Protein AF-A0A932UPI5-F1 (afdb_monomer_lite)

Structure (mmCIF, N/CA/C/O backbone):
data_AF-A0A932UPI5-F1
#
_entry.id   AF-A0A932UPI5-F1
#
loop_
_atom_site.group_PDB
_atom_site.id
_atom_site.type_symbol
_atom_site.label_atom_id
_atom_site.label_alt_id
_atom_site.label_comp_id
_atom_site.label_asym_id
_atom_site.label_entity_id
_atom_site.label_seq_id
_atom_site.pdbx_PDB_ins_code
_atom_site.Cartn_x
_atom_site.Cartn_y
_atom_site.Cartn_z
_atom_site.occupancy
_atom_site.B_iso_or_equiv
_atom_site.auth_seq_id
_atom_site.auth_comp_id
_atom_site.auth_asym_id
_atom_site.auth_atom_id
_atom_site.pdbx_PDB_model_num
ATOM 1 N N . MET A 1 1 ? 43.547 30.093 -29.180 1.00 57.16 1 MET A N 1
ATOM 2 C CA . MET A 1 1 ? 42.642 29.447 -28.207 1.00 57.16 1 MET A CA 1
ATOM 3 C C . MET A 1 1 ? 41.810 28.415 -28.951 1.00 57.16 1 MET A C 1
ATOM 5 O O . MET A 1 1 ? 40.766 28.801 -29.434 1.00 57.16 1 MET A O 1
ATOM 9 N N . THR A 1 2 ? 42.239 27.157 -29.087 1.00 64.19 2 THR A N 1
ATOM 10 C CA . THR A 1 2 ? 41.361 26.080 -29.605 1.00 64.19 2 THR A CA 1
ATOM 11 C C . THR A 1 2 ? 41.933 24.694 -29.262 1.00 64.19 2 THR A C 1
ATOM 13 O O . THR A 1 2 ? 42.370 23.938 -30.116 1.00 64.19 2 THR A O 1
ATOM 16 N N . GLY A 1 3 ? 41.941 24.346 -27.970 1.00 64.19 3 GLY A N 1
ATOM 17 C CA . GLY A 1 3 ? 42.142 22.959 -27.506 1.00 64.19 3 GLY A CA 1
ATOM 18 C C . GLY A 1 3 ? 40.837 22.152 -27.426 1.00 64.19 3 GLY A C 1
ATOM 19 O O . GLY A 1 3 ? 40.841 21.014 -26.972 1.00 64.19 3 GLY A O 1
ATOM 20 N N . LEU A 1 4 ? 39.713 22.760 -27.824 1.00 67.38 4 LEU A N 1
ATOM 21 C CA . LEU A 1 4 ? 38.357 22.234 -27.641 1.00 67.38 4 LEU A CA 1
ATOM 22 C C . LEU A 1 4 ? 37.744 21.651 -28.925 1.00 67.38 4 LEU A C 1
ATOM 24 O O . LEU A 1 4 ? 36.677 21.049 -28.868 1.00 67.38 4 LEU A O 1
ATOM 28 N N . GLU A 1 5 ? 38.411 21.789 -30.072 1.00 79.25 5 GLU A N 1
ATOM 29 C CA . GLU A 1 5 ? 37.923 21.257 -31.352 1.00 79.25 5 GLU A CA 1
ATOM 30 C C . GLU A 1 5 ? 37.772 19.731 -31.377 1.00 79.25 5 GLU A C 1
ATOM 32 O O . GLU A 1 5 ? 36.743 19.266 -31.866 1.00 79.25 5 GLU A O 1
ATOM 37 N N . PRO A 1 6 ? 38.693 18.922 -30.803 1.00 83.12 6 PRO A N 1
ATOM 38 C CA . PRO A 1 6 ? 38.479 17.477 -30.755 1.00 83.12 6 PRO A CA 1
ATOM 39 C C . PRO A 1 6 ? 37.434 17.079 -29.705 1.00 83.12 6 PRO A C 1
ATOM 41 O O . PRO A 1 6 ? 36.919 15.966 -29.743 1.00 83.12 6 PRO A O 1
ATOM 44 N N . LEU A 1 7 ? 37.082 17.976 -28.780 1.00 87.00 7 LEU A N 1
ATOM 45 C CA . LEU A 1 7 ? 36.140 17.684 -27.704 1.00 87.00 7 LEU A CA 1
ATOM 46 C C . LEU A 1 7 ? 34.732 17.423 -28.260 1.00 87.00 7 LEU A C 1
ATOM 48 O O . LEU A 1 7 ? 34.059 16.492 -27.830 1.00 87.00 7 LEU A O 1
ATOM 52 N N . ILE A 1 8 ? 34.312 18.212 -29.254 1.00 89.19 8 ILE A N 1
ATOM 53 C CA . ILE A 1 8 ? 32.979 18.130 -29.865 1.00 89.19 8 ILE A CA 1
ATOM 54 C C . ILE A 1 8 ? 32.704 16.738 -30.468 1.00 89.19 8 ILE A C 1
ATOM 56 O O . ILE A 1 8 ? 31.716 16.116 -30.066 1.00 89.19 8 ILE A O 1
ATOM 60 N N . PRO A 1 9 ? 33.541 16.189 -31.374 1.00 91.44 9 PRO A N 1
ATOM 61 C CA . PRO A 1 9 ? 33.304 14.855 -31.917 1.00 91.44 9 PRO A CA 1
ATOM 62 C C . PRO A 1 9 ? 33.432 13.763 -30.849 1.00 91.44 9 PRO A C 1
ATOM 64 O O . PRO A 1 9 ? 32.654 12.814 -30.872 1.00 91.44 9 PRO A O 1
ATOM 67 N N . ILE A 1 10 ? 34.339 13.903 -29.876 1.00 92.44 10 ILE A N 1
ATOM 68 C CA . ILE A 1 10 ? 34.472 12.933 -28.776 1.00 92.44 10 ILE A CA 1
ATOM 69 C C . ILE A 1 10 ? 33.169 12.847 -27.973 1.00 92.44 10 ILE A C 1
ATOM 71 O O . ILE A 1 10 ? 32.640 11.754 -27.774 1.00 92.44 10 ILE A O 1
ATOM 75 N N . PHE A 1 11 ? 32.609 13.986 -27.560 1.00 93.25 11 PHE A N 1
ATOM 76 C CA . PHE A 1 11 ? 31.334 14.019 -26.844 1.00 93.25 11 PHE A CA 1
ATOM 77 C C . PHE A 1 11 ? 30.177 13.491 -27.693 1.00 93.25 11 PHE A C 1
ATOM 79 O O . PHE A 1 11 ? 29.311 12.791 -27.168 1.00 93.25 11 PHE A O 1
ATOM 86 N N . PHE A 1 12 ? 30.175 13.768 -28.998 1.00 93.00 12 PHE A N 1
ATOM 87 C CA . PHE A 1 12 ? 29.170 13.235 -29.913 1.00 93.00 12 PHE A CA 1
ATOM 88 C C . PHE A 1 12 ? 29.206 11.701 -29.966 1.00 93.00 12 PHE A C 1
ATOM 90 O O . PHE A 1 12 ? 28.184 11.054 -29.738 1.00 93.00 12 PHE A O 1
ATOM 97 N N . PHE A 1 13 ? 30.381 11.106 -30.186 1.00 94.19 13 PHE A N 1
ATOM 98 C CA . PHE A 1 13 ? 30.528 9.650 -30.225 1.00 94.19 13 PHE A CA 1
ATOM 99 C C . PHE A 1 13 ? 30.218 8.996 -28.876 1.00 94.19 13 PHE A C 1
ATOM 101 O O . PHE A 1 13 ? 29.529 7.977 -28.844 1.00 94.1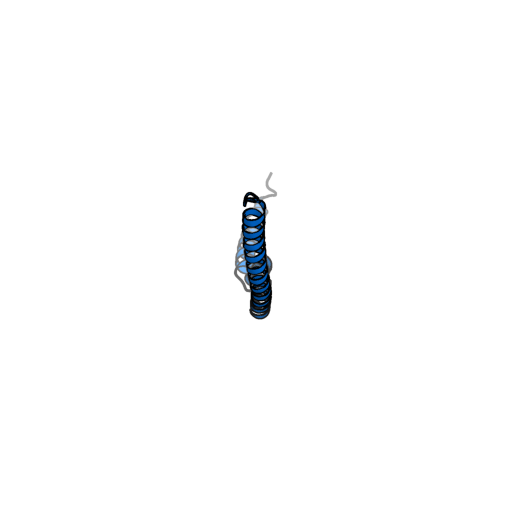9 13 PHE A O 1
ATOM 108 N N . LEU A 1 14 ? 30.656 9.596 -27.764 1.00 93.12 14 LEU A N 1
ATOM 109 C CA . LEU A 1 14 ? 30.327 9.108 -26.422 1.00 93.12 14 LEU A CA 1
ATOM 110 C C . LEU A 1 14 ? 28.823 9.161 -26.144 1.00 93.12 14 LEU A C 1
ATOM 112 O O . LEU A 1 14 ? 28.276 8.212 -25.588 1.00 93.12 14 LEU A O 1
ATOM 116 N N . SER A 1 15 ? 28.143 10.229 -26.563 1.00 91.00 15 SER A N 1
ATOM 117 C CA . SER A 1 15 ? 26.692 10.368 -26.420 1.00 91.00 15 SER A CA 1
ATOM 118 C C . SER A 1 15 ? 25.946 9.290 -27.210 1.00 91.00 15 SER A C 1
ATOM 120 O O . SER A 1 15 ? 25.114 8.574 -26.654 1.00 91.00 15 SER A O 1
ATOM 122 N N . VAL A 1 16 ? 26.303 9.089 -28.482 1.00 92.25 16 VAL A N 1
ATOM 123 C CA . VAL A 1 16 ? 25.684 8.062 -29.335 1.00 92.25 16 VAL A CA 1
ATOM 124 C C . VAL A 1 16 ? 25.935 6.657 -28.781 1.00 92.25 16 VAL A C 1
ATOM 126 O O . VAL A 1 16 ? 24.996 5.868 -28.657 1.00 92.25 16 VAL A O 1
ATOM 129 N N . ALA A 1 17 ? 27.173 6.348 -28.387 1.00 88.38 17 ALA A N 1
ATOM 130 C CA . ALA A 1 17 ? 27.516 5.065 -27.780 1.00 88.38 17 ALA A CA 1
ATOM 131 C C . ALA A 1 17 ? 26.755 4.839 -26.464 1.00 88.38 17 ALA A C 1
ATOM 133 O O . ALA A 1 17 ? 26.215 3.756 -26.244 1.00 88.38 17 ALA A O 1
ATOM 134 N N . SER A 1 18 ? 26.647 5.871 -25.621 1.00 85.88 18 SER A N 1
ATOM 135 C CA . SER A 1 18 ? 25.885 5.815 -24.374 1.00 85.88 18 SER A CA 1
ATOM 136 C C . SER A 1 18 ? 24.410 5.508 -24.630 1.00 85.88 18 SER A C 1
ATOM 138 O O . SER A 1 18 ? 23.876 4.598 -24.004 1.00 85.88 18 SER A O 1
ATOM 140 N N . VAL A 1 19 ? 23.768 6.170 -25.601 1.00 87.19 19 VAL A N 1
ATOM 141 C CA . VAL A 1 19 ? 22.364 5.904 -25.962 1.00 87.19 19 VAL A CA 1
ATOM 142 C C . VAL A 1 19 ? 22.168 4.470 -26.457 1.00 87.19 19 VAL A C 1
ATOM 144 O O . VAL A 1 19 ? 21.186 3.830 -26.080 1.00 87.19 19 VAL A O 1
ATOM 147 N N . ILE A 1 20 ? 23.089 3.941 -27.266 1.00 86.88 20 ILE A N 1
ATOM 148 C CA . ILE A 1 20 ? 23.020 2.557 -27.762 1.00 86.88 20 ILE A CA 1
ATOM 149 C C . ILE A 1 20 ? 23.155 1.559 -26.603 1.00 86.88 20 ILE A C 1
ATOM 151 O O . ILE A 1 20 ? 22.361 0.625 -26.501 1.00 86.88 20 ILE A O 1
ATOM 155 N N . ILE A 1 21 ? 24.110 1.776 -25.693 1.00 85.19 21 ILE A N 1
ATOM 156 C CA . ILE A 1 21 ? 24.336 0.910 -24.525 1.00 85.19 21 ILE A CA 1
ATOM 157 C C . ILE A 1 21 ? 23.148 0.978 -23.553 1.00 85.19 21 ILE A C 1
ATOM 159 O O . ILE A 1 21 ? 22.681 -0.062 -23.082 1.00 85.19 21 ILE A O 1
ATOM 163 N N . LEU A 1 22 ? 22.619 2.180 -23.290 1.00 81.19 22 LEU A N 1
ATOM 164 C CA . LEU A 1 22 ? 21.458 2.380 -22.418 1.00 81.19 22 LEU A CA 1
ATOM 165 C C . LEU A 1 22 ? 20.154 1.837 -23.022 1.00 81.19 22 LEU A C 1
ATOM 167 O O . LEU A 1 22 ? 19.248 1.470 -22.281 1.00 81.19 22 LEU A O 1
ATOM 171 N N . ARG A 1 23 ? 20.037 1.763 -24.352 1.00 80.12 23 ARG A N 1
ATOM 172 C CA . ARG A 1 23 ? 18.905 1.090 -25.013 1.00 80.12 23 ARG A CA 1
ATOM 173 C C . ARG A 1 23 ? 19.084 -0.421 -25.158 1.00 80.12 23 ARG A C 1
ATOM 175 O O . ARG A 1 23 ? 18.124 -1.107 -25.500 1.00 80.12 23 ARG A O 1
ATOM 182 N N . GLY A 1 24 ? 20.287 -0.935 -24.917 1.00 84.44 24 GLY A N 1
ATOM 183 C CA . GLY A 1 24 ? 20.597 -2.358 -24.970 1.00 84.44 24 GLY A CA 1
ATOM 184 C C . GLY A 1 24 ? 20.218 -3.134 -23.696 1.00 84.44 24 GLY A C 1
ATOM 185 O O . GLY A 1 24 ? 19.619 -2.585 -22.767 1.00 84.44 24 GLY A O 1
ATOM 186 N N . PRO A 1 25 ? 20.615 -4.419 -23.615 1.00 79.81 25 PRO A N 1
ATOM 187 C CA . PRO A 1 25 ? 20.338 -5.288 -22.466 1.00 79.81 25 PRO A CA 1
ATOM 188 C C . PRO A 1 25 ? 20.905 -4.743 -21.150 1.00 79.81 25 PRO A C 1
ATOM 190 O O . PRO A 1 25 ? 20.279 -4.872 -20.103 1.00 79.81 25 PRO A O 1
ATOM 193 N N . LEU A 1 26 ? 22.072 -4.092 -21.218 1.00 79.44 26 LEU A N 1
ATOM 194 C CA . LEU A 1 26 ? 22.741 -3.484 -20.067 1.00 79.44 26 LEU A CA 1
ATOM 195 C C . LEU A 1 26 ? 21.939 -2.320 -19.488 1.00 79.44 26 LEU A C 1
ATOM 197 O O . LEU A 1 26 ? 21.729 -2.271 -18.281 1.00 79.44 26 LEU A O 1
ATOM 201 N N . GLY A 1 27 ? 21.465 -1.401 -20.331 1.00 81.12 27 GLY A N 1
ATOM 202 C CA . GLY A 1 27 ? 20.650 -0.284 -19.866 1.00 81.12 27 GLY A CA 1
ATOM 203 C C . GLY A 1 27 ? 19.288 -0.714 -19.342 1.00 81.12 27 GLY A C 1
ATOM 204 O O . GLY A 1 27 ? 18.838 -0.175 -18.336 1.00 81.12 27 GLY A O 1
ATOM 205 N N . LYS A 1 28 ? 18.678 -1.741 -19.947 1.00 78.19 28 LYS A N 1
ATOM 206 C CA . LYS A 1 28 ? 17.445 -2.338 -19.426 1.00 78.19 28 LYS A CA 1
ATOM 207 C C . LYS A 1 28 ? 17.658 -2.970 -18.048 1.00 78.19 28 LYS A C 1
ATOM 209 O O . LYS A 1 28 ? 16.927 -2.638 -17.128 1.00 78.19 28 LYS A O 1
ATOM 214 N N . ALA A 1 29 ? 18.716 -3.761 -17.861 1.00 79.50 29 ALA A N 1
ATOM 215 C CA . ALA A 1 29 ? 19.049 -4.337 -16.556 1.00 79.50 29 ALA A CA 1
ATOM 216 C C . ALA A 1 29 ? 19.372 -3.266 -15.494 1.00 79.50 29 ALA A C 1
ATOM 218 O O . ALA A 1 29 ? 18.992 -3.401 -14.330 1.00 79.50 29 ALA A O 1
ATOM 219 N N . LEU A 1 30 ? 20.053 -2.180 -15.881 1.00 79.44 30 LEU A N 1
ATOM 220 C CA . LEU A 1 30 ? 20.336 -1.057 -14.984 1.00 79.44 30 LEU A CA 1
ATOM 221 C C . LEU A 1 30 ? 19.055 -0.298 -14.607 1.00 79.44 30 LEU A C 1
ATOM 223 O O . LEU A 1 30 ? 18.882 0.067 -13.446 1.00 79.44 30 LEU A O 1
ATOM 227 N N . ALA A 1 31 ? 18.155 -0.088 -15.571 1.00 77.69 31 ALA A N 1
ATOM 228 C CA . ALA A 1 31 ? 16.853 0.531 -15.356 1.00 77.69 31 ALA A CA 1
ATOM 229 C C . ALA A 1 31 ? 15.948 -0.345 -14.480 1.00 77.69 31 ALA A C 1
ATOM 231 O O . ALA A 1 31 ? 15.319 0.176 -13.565 1.00 77.69 31 ALA A O 1
ATOM 232 N N . ASP A 1 32 ? 15.927 -1.662 -14.683 1.00 76.31 32 ASP A N 1
ATOM 233 C CA . ASP A 1 32 ? 15.160 -2.614 -13.867 1.00 76.31 32 ASP A CA 1
ATOM 234 C C . ASP A 1 32 ? 15.677 -2.660 -12.417 1.00 76.31 32 ASP A C 1
ATOM 236 O O . ASP A 1 32 ? 14.897 -2.751 -11.467 1.00 76.31 32 ASP A O 1
ATOM 240 N N . ARG A 1 33 ? 16.994 -2.506 -12.226 1.00 74.06 33 ARG A N 1
ATOM 241 C CA . ARG A 1 33 ? 17.608 -2.390 -10.897 1.00 74.06 33 ARG A CA 1
ATOM 242 C C . ARG A 1 33 ? 17.321 -1.042 -10.232 1.00 74.06 33 ARG A C 1
ATOM 244 O O . ARG A 1 33 ? 17.038 -1.008 -9.039 1.00 74.06 33 ARG A O 1
ATOM 251 N N . LEU A 1 34 ? 17.397 0.063 -10.978 1.00 75.44 34 LEU A N 1
ATOM 252 C CA . LEU A 1 34 ? 17.187 1.414 -10.442 1.00 75.44 34 LEU A CA 1
ATOM 253 C C . LEU A 1 34 ? 15.706 1.725 -10.187 1.00 75.44 34 LEU A C 1
ATOM 255 O O . LEU A 1 34 ? 15.380 2.437 -9.245 1.00 75.44 34 LEU A O 1
ATOM 259 N N . SER A 1 35 ? 14.808 1.169 -10.999 1.00 74.69 35 SER A N 1
ATOM 260 C CA . SER A 1 35 ? 13.355 1.302 -10.833 1.00 74.69 35 SER A CA 1
ATOM 261 C C . SER A 1 35 ? 12.804 0.501 -9.652 1.00 74.69 35 SER A C 1
ATOM 263 O O . SER A 1 35 ? 11.606 0.565 -9.389 1.00 74.69 35 SER A O 1
ATOM 265 N N . GLY A 1 36 ? 13.641 -0.283 -8.961 1.00 65.00 36 GLY A N 1
ATOM 266 C CA . GLY A 1 36 ? 13.195 -1.191 -7.906 1.00 65.00 36 GLY A CA 1
ATOM 267 C C . GLY A 1 36 ? 12.316 -2.333 -8.427 1.00 65.00 36 GLY A C 1
ATOM 268 O O . GLY A 1 36 ? 11.809 -3.116 -7.630 1.00 65.00 36 GLY A O 1
ATOM 269 N N . ARG A 1 37 ? 12.154 -2.469 -9.753 1.00 61.38 37 ARG A N 1
ATOM 270 C CA . ARG A 1 37 ? 11.341 -3.511 -10.392 1.00 61.38 37 ARG A CA 1
ATOM 271 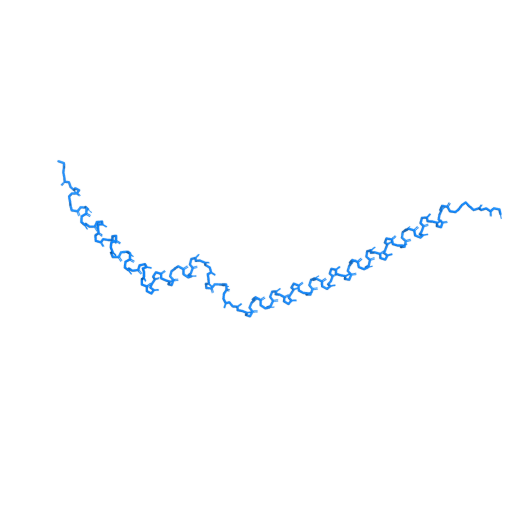C C . ARG A 1 37 ? 11.847 -4.908 -10.039 1.00 61.38 37 ARG A C 1
ATOM 273 O O . ARG A 1 37 ? 11.040 -5.792 -9.792 1.00 61.38 37 ARG A O 1
ATOM 280 N N . ALA A 1 38 ? 13.166 -5.070 -9.912 1.00 56.59 38 ALA A N 1
ATOM 281 C CA . ALA A 1 38 ? 13.780 -6.324 -9.474 1.00 56.59 38 ALA A CA 1
ATOM 282 C C . ALA A 1 38 ? 13.403 -6.741 -8.034 1.00 56.59 38 ALA A C 1
ATOM 284 O O . ALA A 1 38 ? 13.523 -7.916 -7.710 1.00 56.59 38 ALA A O 1
ATOM 285 N N . ALA A 1 39 ? 12.949 -5.810 -7.185 1.00 56.81 39 ALA A N 1
ATOM 286 C CA . ALA A 1 39 ? 12.418 -6.106 -5.849 1.00 56.81 39 ALA A CA 1
ATOM 287 C C . ALA A 1 39 ? 10.879 -6.200 -5.830 1.00 56.81 39 ALA A C 1
ATOM 289 O O . ALA A 1 39 ? 10.307 -6.738 -4.895 1.00 56.81 39 ALA A O 1
ATOM 290 N N . ALA A 1 40 ? 10.197 -5.687 -6.858 1.00 57.41 40 ALA A N 1
ATOM 291 C CA . ALA A 1 40 ? 8.737 -5.599 -6.914 1.00 57.41 40 ALA A CA 1
ATOM 292 C C . ALA A 1 40 ? 8.050 -6.823 -7.555 1.00 57.41 40 ALA A C 1
ATOM 294 O O . ALA A 1 40 ? 6.828 -6.831 -7.692 1.00 57.41 40 ALA A O 1
ATOM 295 N N . GLU A 1 41 ? 8.809 -7.833 -7.985 1.00 60.81 41 GLU A N 1
ATOM 296 C CA . GLU A 1 41 ? 8.302 -8.975 -8.759 1.00 60.81 41 GLU A CA 1
ATOM 297 C C . GLU A 1 41 ? 8.464 -10.327 -8.058 1.00 60.81 41 GLU A C 1
ATOM 299 O O . GLU A 1 41 ? 8.437 -11.352 -8.734 1.00 60.81 41 GLU A O 1
ATOM 304 N N . ASP A 1 42 ? 8.564 -10.371 -6.724 1.00 72.12 42 ASP A N 1
ATOM 305 C CA . ASP A 1 42 ? 8.252 -11.621 -6.027 1.00 72.12 42 ASP A CA 1
ATOM 306 C C . ASP A 1 42 ? 6.747 -11.671 -5.686 1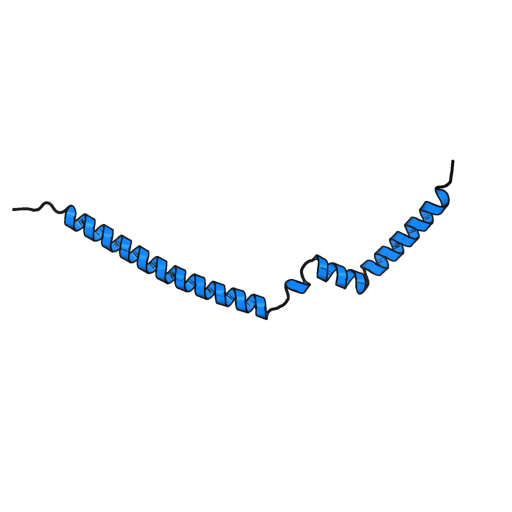.00 72.12 42 ASP A C 1
ATOM 308 O O . ASP A 1 42 ? 6.310 -11.120 -4.668 1.00 72.12 42 ASP A O 1
ATOM 312 N N . PRO A 1 43 ? 5.903 -12.311 -6.524 1.00 75.94 43 PRO A N 1
ATOM 313 C CA . PRO A 1 43 ? 4.488 -12.484 -6.216 1.00 75.94 43 PRO A CA 1
ATOM 314 C C . PRO A 1 43 ? 4.270 -13.264 -4.911 1.00 75.94 43 PRO A C 1
ATOM 316 O O . PRO A 1 43 ? 3.203 -13.127 -4.312 1.00 75.94 43 PRO A O 1
ATOM 319 N N . SER A 1 44 ? 5.260 -14.041 -4.449 1.00 81.12 44 SER A N 1
ATOM 320 C CA . SER A 1 44 ? 5.223 -14.717 -3.153 1.00 81.12 44 SER A CA 1
ATOM 321 C C . SER A 1 44 ? 5.319 -13.726 -1.995 1.00 81.12 44 SER A C 1
ATOM 323 O O . SER A 1 44 ? 4.565 -13.843 -1.033 1.00 81.12 44 SER A O 1
ATOM 325 N N . GLU A 1 45 ? 6.199 -12.728 -2.087 1.00 82.44 45 GLU A N 1
ATOM 326 C CA . GLU A 1 45 ? 6.345 -11.688 -1.063 1.00 82.44 45 GLU A CA 1
ATOM 327 C C . GLU A 1 45 ? 5.077 -10.830 -0.984 1.00 82.44 45 GLU A C 1
ATOM 329 O O . GLU A 1 45 ? 4.514 -10.635 0.092 1.00 82.44 45 GLU A O 1
ATOM 334 N N . ALA A 1 46 ? 4.537 -10.418 -2.134 1.00 85.69 46 ALA A N 1
ATOM 335 C CA . ALA A 1 46 ? 3.277 -9.680 -2.183 1.00 85.69 46 ALA A CA 1
ATOM 336 C C . ALA A 1 46 ? 2.088 -10.485 -1.621 1.00 85.69 46 ALA A C 1
ATOM 338 O O . ALA A 1 46 ? 1.197 -9.910 -0.992 1.00 85.69 46 ALA A O 1
ATOM 339 N N . ALA A 1 47 ? 2.047 -11.802 -1.843 1.00 88.19 47 ALA A N 1
ATOM 340 C CA . ALA A 1 47 ? 1.027 -12.675 -1.266 1.00 88.19 47 ALA A CA 1
ATOM 341 C C . ALA A 1 47 ? 1.199 -12.843 0.252 1.00 88.19 47 ALA A C 1
ATOM 343 O O . ALA A 1 47 ? 0.207 -12.804 0.979 1.00 88.19 47 ALA A O 1
ATOM 344 N N . ALA A 1 48 ? 2.438 -12.969 0.735 1.00 90.06 48 ALA A N 1
ATOM 345 C CA . ALA A 1 48 ? 2.744 -13.057 2.160 1.00 90.06 48 ALA A CA 1
ATOM 346 C C . ALA A 1 48 ? 2.352 -11.773 2.907 1.00 90.06 48 ALA A C 1
ATOM 348 O O . ALA A 1 48 ? 1.663 -11.850 3.921 1.00 90.06 48 ALA A O 1
ATOM 349 N N . LEU A 1 49 ? 2.690 -10.597 2.362 1.00 91.94 49 LEU A N 1
ATOM 350 C CA . LEU A 1 49 ? 2.293 -9.309 2.942 1.00 91.94 49 LEU A CA 1
ATOM 351 C C . LEU A 1 49 ? 0.770 -9.142 2.992 1.00 91.94 49 LEU A C 1
ATOM 353 O O . LEU A 1 49 ? 0.239 -8.604 3.959 1.00 91.94 49 LEU A O 1
ATOM 357 N N . LYS A 1 50 ? 0.048 -9.601 1.962 1.00 93.38 50 LYS A N 1
ATOM 358 C CA . LYS A 1 50 ? -1.422 -9.574 1.967 1.00 93.38 50 LYS A CA 1
ATOM 359 C C . LYS A 1 50 ? -2.008 -10.474 3.048 1.00 93.38 50 LYS A C 1
ATOM 361 O O . LYS A 1 50 ? -2.930 -10.052 3.731 1.00 93.38 50 LYS A O 1
ATOM 366 N N . ALA A 1 51 ? -1.463 -11.676 3.223 1.00 95.88 51 ALA A N 1
ATOM 367 C CA . ALA A 1 51 ? -1.908 -12.587 4.273 1.00 95.88 51 ALA A CA 1
ATOM 368 C C . ALA A 1 51 ? -1.653 -12.014 5.679 1.00 95.88 51 ALA A C 1
ATOM 370 O O . ALA A 1 51 ? -2.502 -12.139 6.557 1.00 95.88 51 ALA A O 1
ATOM 371 N N . GLU A 1 52 ? -0.513 -11.350 5.888 1.00 95.75 52 GLU A N 1
ATOM 372 C CA . GLU A 1 52 ? -0.219 -10.659 7.148 1.00 95.75 52 GLU A CA 1
ATOM 373 C C . GLU A 1 52 ? -1.186 -9.492 7.393 1.00 95.75 52 GLU A C 1
ATOM 375 O O . GLU A 1 52 ? -1.691 -9.323 8.502 1.00 95.75 52 GLU A O 1
ATOM 380 N N . LEU A 1 53 ? -1.503 -8.720 6.352 1.00 97.62 53 LEU A N 1
ATOM 381 C CA . LEU A 1 53 ? -2.465 -7.626 6.447 1.00 97.62 53 LEU A CA 1
ATOM 382 C C . LEU A 1 53 ? -3.880 -8.126 6.778 1.00 97.62 53 LEU A C 1
ATOM 384 O O . LEU A 1 53 ? -4.558 -7.519 7.605 1.00 97.62 53 LEU A O 1
ATOM 388 N N . ASP A 1 54 ? -4.304 -9.244 6.186 1.00 98.00 54 ASP A N 1
ATOM 389 C CA . ASP A 1 54 ? -5.581 -9.883 6.509 1.00 98.00 54 ASP A CA 1
ATOM 390 C C . ASP A 1 54 ? -5.638 -10.311 7.984 1.00 98.00 54 ASP A C 1
ATOM 392 O O . ASP A 1 54 ? -6.658 -10.087 8.636 1.00 98.00 54 ASP A O 1
ATOM 396 N N . ASP A 1 55 ? -4.557 -10.861 8.551 1.00 97.88 55 ASP A N 1
ATOM 397 C CA . ASP A 1 55 ? -4.496 -11.202 9.984 1.00 97.88 55 ASP A CA 1
ATOM 398 C C . ASP A 1 55 ? -4.628 -9.954 10.871 1.00 97.88 55 ASP A C 1
ATOM 400 O O . ASP A 1 55 ? -5.359 -9.952 11.865 1.00 97.88 55 ASP A O 1
ATOM 404 N N . VAL A 1 56 ? -3.981 -8.851 10.487 1.00 98.25 56 VAL A N 1
ATOM 405 C CA . VAL A 1 56 ? -4.124 -7.565 11.185 1.00 98.25 56 VAL A CA 1
ATOM 406 C C . VAL A 1 56 ? -5.565 -7.060 11.116 1.00 98.25 56 VAL A C 1
ATOM 408 O O . VAL A 1 56 ? -6.094 -6.622 12.139 1.00 98.25 56 VAL A O 1
ATOM 411 N N . TYR A 1 57 ? -6.221 -7.144 9.956 1.00 98.06 57 TYR A N 1
ATOM 412 C CA . TYR A 1 57 ? -7.618 -6.731 9.814 1.00 98.06 57 TYR A CA 1
ATOM 413 C C . TYR A 1 57 ? -8.569 -7.562 10.677 1.00 98.06 57 TYR A C 1
ATOM 415 O O . TYR A 1 57 ? -9.424 -6.981 11.340 1.00 98.06 57 TYR A O 1
ATOM 423 N N . HIS A 1 58 ? -8.375 -8.880 10.763 1.00 98.25 58 HIS A N 1
ATOM 424 C CA . HIS A 1 58 ? -9.174 -9.726 11.657 1.00 98.25 58 HIS A CA 1
ATOM 425 C C . HIS A 1 58 ? -9.011 -9.313 13.126 1.00 98.25 58 HIS A C 1
ATOM 427 O O . HIS A 1 58 ? -9.987 -9.191 13.863 1.00 98.25 58 HIS A O 1
ATOM 433 N N . ARG A 1 59 ? -7.777 -9.033 13.564 1.00 98.06 59 ARG A N 1
ATOM 434 C CA . ARG A 1 59 ? -7.525 -8.566 14.938 1.00 98.06 59 ARG A CA 1
ATOM 435 C C . ARG A 1 59 ? -8.141 -7.196 15.212 1.00 98.06 59 ARG A C 1
ATOM 437 O O . ARG A 1 59 ? -8.557 -6.938 16.340 1.00 98.06 59 ARG A O 1
ATOM 444 N N . LEU A 1 60 ? -8.168 -6.310 14.216 1.00 98.31 60 LEU A N 1
ATOM 445 C CA . LEU A 1 60 ? -8.836 -5.015 14.327 1.00 98.31 60 LEU A CA 1
ATOM 446 C C . LEU A 1 60 ? -10.351 -5.182 14.461 1.00 98.31 60 LEU A C 1
ATOM 448 O O . LEU A 1 60 ? -10.928 -4.565 15.350 1.00 98.31 60 LEU A O 1
ATOM 452 N N . GLU A 1 61 ? -10.972 -6.059 13.673 1.00 98.44 61 GLU A N 1
ATOM 453 C CA . GLU A 1 61 ? -12.406 -6.353 13.776 1.00 98.44 61 GLU A CA 1
ATOM 454 C C . GLU A 1 61 ? -12.779 -6.884 15.174 1.00 98.44 61 GLU A C 1
ATOM 456 O O . GLU A 1 61 ? -13.724 -6.402 15.8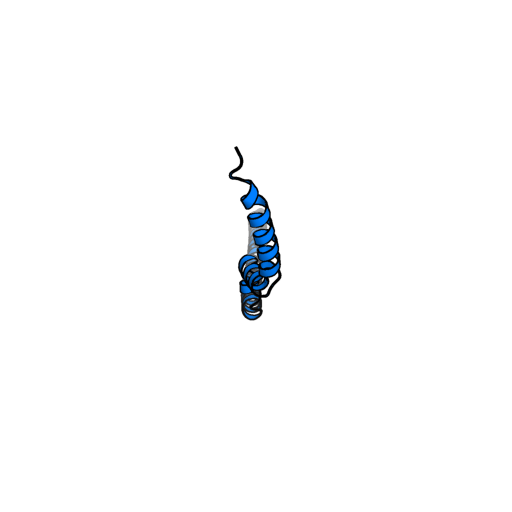05 1.00 98.44 61 GLU A O 1
ATOM 461 N N . ASP A 1 62 ? -11.979 -7.801 15.725 1.00 98.25 62 ASP A N 1
ATOM 462 C CA . ASP A 1 62 ? -12.154 -8.304 17.093 1.00 98.25 62 ASP A CA 1
ATOM 463 C C . ASP A 1 62 ? -12.044 -7.189 18.150 1.00 98.25 62 ASP A C 1
ATOM 465 O O . ASP A 1 62 ? -12.767 -7.182 19.155 1.00 98.25 62 ASP A O 1
ATOM 469 N N . LEU A 1 63 ? -11.118 -6.244 17.958 1.00 98.31 63 LEU A N 1
ATOM 470 C CA . LEU A 1 63 ? -10.954 -5.096 18.850 1.00 98.31 63 LEU A CA 1
ATOM 471 C C . LEU A 1 63 ? -12.133 -4.129 18.745 1.00 98.31 63 LEU A C 1
ATOM 473 O O . LEU A 1 63 ? -12.616 -3.666 19.779 1.00 98.31 63 LE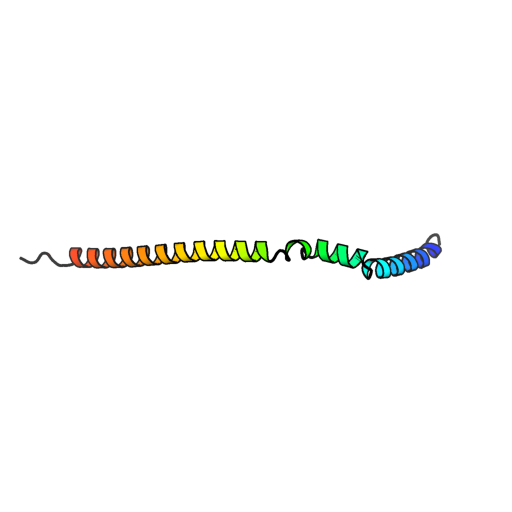U A O 1
ATOM 477 N N . GLU A 1 64 ? -12.621 -3.861 17.537 1.00 98.25 64 GLU A N 1
ATOM 478 C CA . GLU A 1 64 ? -13.797 -3.023 17.302 1.00 98.25 64 GLU A CA 1
ATOM 479 C C . GLU A 1 64 ? -15.035 -3.600 17.997 1.00 98.25 64 GLU A C 1
ATOM 481 O O . GLU A 1 64 ? -15.728 -2.877 18.715 1.00 98.25 64 GLU A O 1
ATOM 486 N N . GLN A 1 65 ? -15.263 -4.914 17.904 1.00 98.38 65 GLN A N 1
ATOM 487 C CA . GLN A 1 65 ? -16.368 -5.580 18.602 1.00 98.38 65 GLN A CA 1
ATOM 488 C C . GLN A 1 65 ? -16.254 -5.468 20.129 1.00 98.38 65 GLN A C 1
ATOM 490 O O . GLN A 1 65 ? -17.244 -5.218 20.824 1.00 98.38 65 GLN A O 1
ATOM 495 N N . ARG A 1 66 ? -15.045 -5.635 20.680 1.00 97.62 66 ARG A N 1
ATOM 496 C CA . ARG A 1 66 ? -14.804 -5.488 22.127 1.00 97.62 66 ARG A CA 1
ATOM 497 C C . ARG A 1 66 ? -15.014 -4.049 22.594 1.00 97.62 66 ARG A C 1
ATOM 499 O O . ARG A 1 66 ? -15.523 -3.847 23.698 1.00 97.62 66 ARG A O 1
ATOM 506 N N . LEU A 1 67 ? -14.640 -3.071 21.772 1.00 98.25 67 LEU A N 1
ATOM 507 C CA . LEU A 1 67 ? -14.857 -1.653 22.050 1.00 98.25 67 LEU A CA 1
ATOM 508 C C . LEU A 1 67 ? -16.343 -1.287 22.011 1.00 98.25 67 LEU A C 1
ATOM 510 O O . LEU A 1 67 ? -16.818 -0.695 22.978 1.00 98.25 67 LEU A O 1
ATOM 514 N N . ASP A 1 68 ? -17.092 -1.702 20.984 1.00 97.94 68 ASP A N 1
ATOM 515 C CA . ASP A 1 68 ? -18.552 -1.501 20.924 1.00 97.94 68 ASP A CA 1
ATOM 516 C C . ASP A 1 68 ? -19.242 -2.144 22.138 1.00 97.94 68 ASP A C 1
ATOM 518 O O . ASP A 1 68 ? -20.116 -1.555 22.781 1.00 97.94 68 ASP A O 1
ATOM 522 N N . PHE A 1 69 ? -18.798 -3.335 22.546 1.00 97.25 69 PHE A N 1
ATOM 523 C CA . PHE A 1 69 ? -19.318 -3.973 23.750 1.00 97.25 69 PHE A CA 1
ATOM 524 C C . PHE A 1 69 ? -19.036 -3.155 25.019 1.00 97.25 69 PHE A C 1
ATOM 526 O O . PHE A 1 69 ? -19.937 -2.965 25.844 1.00 97.25 69 PHE A O 1
ATOM 533 N N . ALA A 1 70 ? -17.812 -2.646 25.179 1.00 97.25 70 ALA A N 1
ATOM 534 C CA . ALA A 1 70 ? -17.447 -1.792 26.305 1.00 97.25 70 ALA A CA 1
ATOM 535 C C . ALA A 1 70 ? -18.268 -0.493 26.318 1.00 97.25 70 ALA A C 1
ATOM 537 O O . ALA A 1 70 ? -18.775 -0.105 27.372 1.00 97.25 70 ALA A O 1
ATOM 538 N N . GLU A 1 71 ? -18.477 0.134 25.161 1.00 97.25 71 GLU A N 1
ATOM 539 C CA . GLU A 1 71 ? -19.313 1.327 25.023 1.00 97.25 71 GLU A CA 1
ATOM 540 C C . GLU A 1 71 ? -20.755 1.052 25.469 1.00 97.25 71 GLU A C 1
ATOM 542 O O . GLU A 1 71 ? -21.297 1.760 26.324 1.00 97.25 71 GLU A O 1
ATOM 547 N N . ARG A 1 72 ? -21.358 -0.042 24.990 1.00 95.88 72 ARG A N 1
ATOM 548 C CA . ARG A 1 72 ? -22.711 -0.450 25.400 1.00 95.88 72 ARG A CA 1
ATOM 549 C C . ARG A 1 72 ? -22.808 -0.737 26.897 1.00 95.88 72 ARG A C 1
ATOM 551 O O . ARG A 1 72 ? -23.840 -0.448 27.508 1.00 95.88 72 ARG A O 1
ATOM 558 N N . LEU A 1 73 ? -21.771 -1.315 27.504 1.00 95.44 73 LEU A N 1
ATOM 559 C CA . LEU A 1 73 ? -21.732 -1.538 28.950 1.00 95.44 73 LEU A CA 1
ATOM 560 C C . LEU A 1 73 ? -21.636 -0.229 29.737 1.00 95.44 73 LEU A C 1
ATOM 562 O O . LEU A 1 73 ? -22.340 -0.083 30.736 1.00 95.44 73 LEU A O 1
ATOM 566 N N . LEU A 1 74 ? -20.820 0.724 29.284 1.00 94.50 74 LEU A N 1
ATOM 567 C CA . LEU A 1 74 ? -20.696 2.040 29.914 1.00 94.50 74 LEU A CA 1
ATOM 568 C C . LEU A 1 74 ? -22.011 2.823 29.849 1.00 94.50 74 LEU A C 1
ATOM 570 O O . LEU A 1 74 ? -22.427 3.403 30.854 1.00 94.50 74 LEU A O 1
ATOM 574 N N . VAL A 1 75 ? -22.711 2.787 28.710 1.00 95.12 75 VAL A N 1
ATOM 575 C CA . VAL A 1 75 ? -24.040 3.405 28.565 1.00 95.12 75 VAL A CA 1
ATOM 576 C C . VAL A 1 75 ? -25.037 2.793 29.554 1.00 95.12 75 VAL A C 1
ATOM 578 O O . VAL A 1 75 ? -25.662 3.529 30.318 1.00 95.12 75 VAL A O 1
ATOM 581 N N . LYS A 1 76 ? -25.120 1.456 29.627 1.00 91.38 76 LYS A N 1
ATOM 582 C CA . LYS A 1 76 ? -25.984 0.755 30.597 1.00 91.38 76 LYS A CA 1
ATOM 583 C C . LYS A 1 76 ? -25.615 1.056 32.052 1.00 91.38 76 LYS A C 1
ATOM 585 O O . LYS A 1 76 ? -26.496 1.129 32.906 1.00 91.38 76 LYS A O 1
ATOM 590 N N . GLY A 1 77 ? -24.323 1.202 32.354 1.00 87.81 77 GLY A N 1
ATOM 591 C CA . GLY A 1 77 ? -23.836 1.583 33.681 1.00 87.81 77 GLY A CA 1
ATOM 592 C C . GLY A 1 77 ? -24.332 2.969 34.090 1.00 87.81 77 GLY A C 1
ATOM 593 O O . GLY A 1 77 ? -24.912 3.121 35.164 1.00 87.81 77 GLY A O 1
ATOM 594 N N . ARG A 1 78 ? -24.204 3.951 33.190 1.00 85.38 78 ARG A N 1
ATOM 595 C CA . ARG A 1 78 ? -24.675 5.326 33.407 1.00 85.38 78 ARG A CA 1
ATOM 596 C C . ARG A 1 78 ? -26.194 5.411 33.593 1.00 85.38 78 ARG A C 1
ATOM 598 O O . ARG A 1 78 ? -26.656 6.171 34.437 1.00 85.38 78 ARG A O 1
ATOM 605 N N . GLU A 1 79 ? -26.975 4.628 32.849 1.00 84.25 79 GLU A N 1
ATOM 606 C CA . GLU A 1 79 ? -28.436 4.556 33.024 1.00 84.25 79 GLU A CA 1
ATOM 607 C C . GLU A 1 79 ? -28.842 3.991 34.394 1.00 84.25 79 GLU A C 1
ATOM 609 O O . GLU A 1 79 ? -29.787 4.484 35.008 1.00 84.25 79 GLU A O 1
ATOM 614 N N . ARG A 1 80 ? -28.114 2.990 34.913 1.00 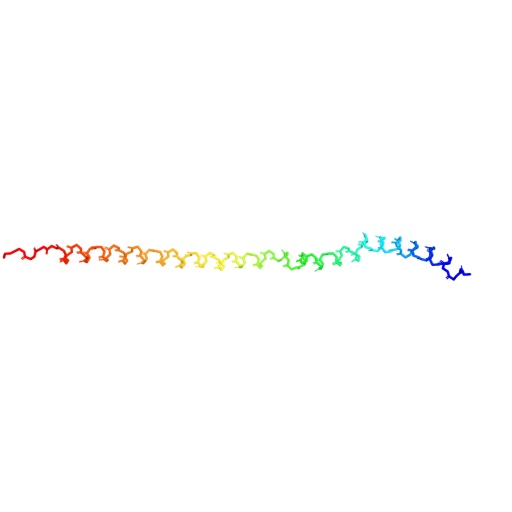79.81 80 ARG A N 1
ATOM 615 C CA . ARG A 1 80 ? -28.357 2.436 36.258 1.00 79.81 80 ARG A CA 1
ATOM 616 C C . ARG A 1 80 ? -28.019 3.420 37.375 1.00 79.81 80 ARG A C 1
ATOM 618 O O . ARG A 1 80 ? -28.702 3.420 38.393 1.00 79.81 80 ARG A O 1
ATOM 625 N N . GLU A 1 81 ? -26.980 4.229 37.197 1.00 77.19 81 GLU A N 1
ATOM 626 C CA . GLU A 1 81 ? -26.553 5.234 38.176 1.00 77.19 81 GLU A CA 1
ATOM 627 C C . GLU A 1 81 ? -27.437 6.496 38.148 1.00 77.19 81 GLU A C 1
ATOM 629 O O . GLU A 1 81 ? -27.648 7.128 39.180 1.00 77.19 81 GLU A O 1
ATOM 634 N N . GLY A 1 82 ? -28.012 6.826 36.985 1.00 69.69 82 GLY A N 1
ATOM 635 C CA . GLY A 1 82 ? -28.921 7.961 36.792 1.00 69.69 82 GLY A CA 1
ATOM 636 C C . GLY A 1 82 ? -30.389 7.710 37.162 1.00 69.69 82 GLY A C 1
ATOM 637 O O . GLY A 1 82 ? -31.174 8.658 37.164 1.00 69.69 82 GLY A O 1
ATOM 638 N N . LEU A 1 83 ? -30.786 6.472 37.481 1.00 66.19 83 LEU A N 1
ATOM 639 C CA . LEU A 1 83 ? -32.116 6.198 38.029 1.00 66.19 83 LEU A CA 1
ATOM 640 C C . LEU A 1 83 ? -32.174 6.729 39.473 1.00 66.19 83 LEU A C 1
ATOM 642 O O . LEU A 1 83 ? -31.446 6.214 40.327 1.00 66.19 83 LEU A O 1
ATOM 646 N N . PRO A 1 84 ? -33.020 7.733 39.791 1.00 62.06 84 PRO A N 1
ATOM 647 C CA . PRO A 1 84 ? -33.198 8.160 41.168 1.00 62.06 84 PRO A CA 1
ATOM 648 C C . PRO A 1 84 ? -33.649 6.949 41.977 1.00 62.06 84 PRO A C 1
ATOM 650 O O . PRO A 1 84 ? -34.607 6.262 41.617 1.00 62.06 84 PRO A O 1
ATOM 653 N N . ARG A 1 85 ? -32.915 6.677 43.055 1.00 63.84 85 ARG A N 1
ATOM 654 C CA . ARG A 1 85 ? -33.208 5.640 44.042 1.00 63.84 85 ARG A CA 1
ATOM 655 C C . ARG A 1 85 ? -34.531 6.011 44.725 1.00 63.84 85 ARG A C 1
ATOM 657 O O . ARG A 1 85 ? -34.541 6.672 45.756 1.00 63.84 85 ARG A O 1
ATOM 664 N N . GLY A 1 86 ? -35.644 5.721 44.062 1.00 64.88 86 GLY A N 1
ATOM 665 C CA . GLY A 1 86 ? -36.978 6.073 44.520 1.00 64.88 86 GLY A CA 1
ATOM 666 C C . GLY A 1 86 ? -37.429 5.124 45.621 1.00 64.88 86 GLY A C 1
ATOM 667 O O . GLY A 1 86 ? -37.606 3.946 45.331 1.00 64.88 86 GLY A O 1
ATOM 668 N N . GLY A 1 87 ? -37.620 5.683 46.824 1.00 47.38 87 GLY A N 1
ATOM 669 C CA . GLY A 1 87 ? -38.543 5.221 47.875 1.00 47.38 87 GLY A CA 1
ATOM 670 C C . GLY A 1 87 ? -38.232 3.890 48.530 1.00 47.38 87 GLY A C 1
ATOM 671 O O . GLY A 1 87 ? -38.747 2.874 48.023 1.00 47.38 87 GLY A O 1
#

Secondary structure (DSSP, 8-state):
--S-TTHHHHHHHHHHHHHHHHHSHHHHHHHHHHTTTTTS--HHHHHHHHHHHHHHHHHHHHHHHHHHHHHHHHHHHHHHHHS----

Foldseek 3Di:
DDPCVVVVVVVVVVVVVVVVCLPDPNVVVVCCVVVCVVVVPPVVVVVVVVVVVVVVVVVVVVVVVVVVVVVVVVVVVVVVVPPPPDD

Sequence (87 aa):
MTGLEPLIPIFFFLSVASVIILRGPLGKALADRLSGRAAAEDPSEAAALKAELDDVYHRLEDLEQRLDFAERLLVKGREREGLPRGG

pLDDT: mean 83.91, std 13.03, range [47.38, 98.44]

Radius of gyration: 33.91 Å; chains: 1; bounding box: 81×44×80 Å